Protein AF-A0A285D7D0-F1 (afdb_monomer_lite)

Organism: NCBI:txid1448271

Sequence (70 aa):
MLLKANGGRRKTIERSGVLAETYPSVFVVELDQDENAFERVSYSYADILTQTVQLTFDEDQNGSLALGQQ

Secondary structure (DSSP, 8-state):
-EEEEE-STT-EEEEEEEEEEE-SSEEEEEEPTTT-S-SEEEEEHHHHHTTSEEEE----S---------

Structure (mmCIF, N/CA/C/O backbone):
data_AF-A0A285D7D0-F1
#
_entry.id   AF-A0A285D7D0-F1
#
loop_
_atom_site.group_PDB
_atom_site.id
_atom_site.type_symbol
_atom_site.label_atom_id
_atom_site.label_alt_id
_atom_site.label_comp_id
_atom_site.label_asym_id
_atom_site.label_entity_id
_atom_site.label_seq_id
_atom_site.pdbx_PDB_ins_code
_atom_site.Cartn_x
_atom_site.Cartn_y
_atom_site.Cartn_z
_atom_site.occupancy
_atom_site.B_iso_or_equiv
_atom_site.auth_seq_id
_atom_site.auth_comp_id
_atom_site.auth_asym_id
_atom_site.auth_atom_id
_atom_site.pdbx_PDB_model_num
ATOM 1 N N . MET A 1 1 ? -5.754 1.515 -10.622 1.00 88.88 1 MET A N 1
ATOM 2 C CA . MET A 1 1 ? -5.605 2.081 -9.263 1.00 88.88 1 MET A CA 1
ATOM 3 C C . MET A 1 1 ? -4.232 2.724 -9.160 1.00 88.88 1 MET A C 1
ATOM 5 O O . MET A 1 1 ? -3.246 2.103 -9.550 1.00 88.88 1 MET A O 1
ATOM 9 N N . LEU A 1 2 ? -4.160 3.948 -8.639 1.00 93.00 2 LEU A N 1
ATOM 10 C CA . LEU A 1 2 ? -2.912 4.661 -8.373 1.00 93.00 2 LEU A CA 1
ATOM 11 C C . LEU A 1 2 ? -2.542 4.534 -6.891 1.00 93.00 2 LEU A C 1
ATOM 13 O O . LEU A 1 2 ? -3.378 4.732 -6.009 1.00 93.00 2 LEU A O 1
ATOM 17 N N . LEU A 1 3 ? -1.280 4.223 -6.623 1.00 93.38 3 LEU A N 1
ATOM 18 C CA . LEU A 1 3 ? -0.707 4.101 -5.292 1.00 93.38 3 LEU A CA 1
ATOM 19 C C . LEU A 1 3 ? 0.361 5.167 -5.087 1.00 93.38 3 LEU A C 1
ATOM 21 O O . LEU A 1 3 ? 1.320 5.253 -5.853 1.00 93.38 3 LEU A O 1
ATOM 25 N N . LYS A 1 4 ? 0.234 5.934 -4.007 1.00 94.12 4 LYS A N 1
ATOM 26 C CA . LYS A 1 4 ? 1.206 6.944 -3.592 1.00 94.12 4 LYS A CA 1
ATOM 27 C C . LYS A 1 4 ? 1.762 6.595 -2.222 1.00 94.12 4 LYS A C 1
ATOM 29 O O . LYS A 1 4 ? 0.994 6.473 -1.275 1.00 94.12 4 LYS A O 1
ATOM 34 N N . ALA A 1 5 ? 3.077 6.450 -2.093 1.00 92.31 5 ALA A N 1
ATOM 35 C CA . ALA A 1 5 ? 3.707 6.078 -0.826 1.00 92.31 5 ALA A CA 1
ATOM 36 C C . ALA A 1 5 ? 4.884 6.985 -0.447 1.00 92.31 5 ALA A C 1
ATOM 38 O O . ALA A 1 5 ? 5.598 7.527 -1.299 1.00 92.31 5 ALA A O 1
ATOM 39 N N . ASN A 1 6 ? 5.116 7.125 0.858 1.00 89.19 6 ASN A N 1
ATOM 40 C CA . ASN A 1 6 ? 6.252 7.867 1.400 1.00 89.19 6 ASN A CA 1
ATOM 41 C C . ASN A 1 6 ? 7.508 6.984 1.383 1.00 89.19 6 ASN A C 1
ATOM 43 O O . ASN A 1 6 ? 7.701 6.126 2.237 1.00 89.19 6 ASN A O 1
ATOM 47 N N . GLY A 1 7 ? 8.385 7.208 0.404 1.00 79.94 7 GLY A N 1
ATOM 48 C CA . GLY A 1 7 ? 9.617 6.437 0.209 1.00 79.94 7 GLY A CA 1
ATOM 49 C C . GLY A 1 7 ? 10.816 6.922 1.035 1.00 79.94 7 GLY A C 1
ATOM 50 O O . GLY A 1 7 ? 11.938 6.495 0.772 1.00 79.94 7 GLY A O 1
ATOM 51 N N . GLY A 1 8 ? 10.616 7.856 1.973 1.00 81.44 8 GLY A N 1
ATOM 52 C CA . GLY A 1 8 ? 11.660 8.409 2.842 1.00 81.44 8 GLY A CA 1
ATOM 53 C C . GLY A 1 8 ? 11.632 9.937 2.944 1.00 81.44 8 GLY A C 1
ATOM 54 O O . GLY A 1 8 ? 10.629 10.592 2.655 1.00 81.44 8 GLY A O 1
ATOM 55 N N . ARG A 1 9 ? 12.752 10.544 3.361 1.00 85.12 9 ARG A N 1
ATOM 56 C CA . ARG A 1 9 ? 12.848 12.002 3.548 1.00 85.12 9 ARG A CA 1
ATOM 57 C C . ARG A 1 9 ? 12.719 12.720 2.201 1.00 85.12 9 ARG A C 1
ATOM 59 O O . ARG A 1 9 ? 13.623 12.649 1.376 1.00 85.12 9 ARG A O 1
ATOM 66 N N . ARG A 1 10 ? 11.616 13.456 2.019 1.00 85.69 10 ARG A N 1
ATOM 67 C CA . ARG A 1 10 ? 11.297 14.251 0.813 1.00 85.69 10 ARG A CA 1
ATOM 68 C C . ARG A 1 10 ? 11.152 13.429 -0.477 1.00 85.69 10 ARG A C 1
ATOM 70 O O . ARG A 1 10 ? 11.279 13.998 -1.558 1.00 85.69 10 ARG A O 1
ATOM 77 N N . LYS A 1 11 ? 10.890 12.121 -0.381 1.00 87.25 11 LYS A N 1
ATOM 78 C CA . LYS A 1 11 ? 10.649 11.268 -1.549 1.00 87.25 11 LYS A CA 1
ATOM 79 C C . LYS A 1 11 ? 9.259 10.657 -1.473 1.00 87.25 11 LYS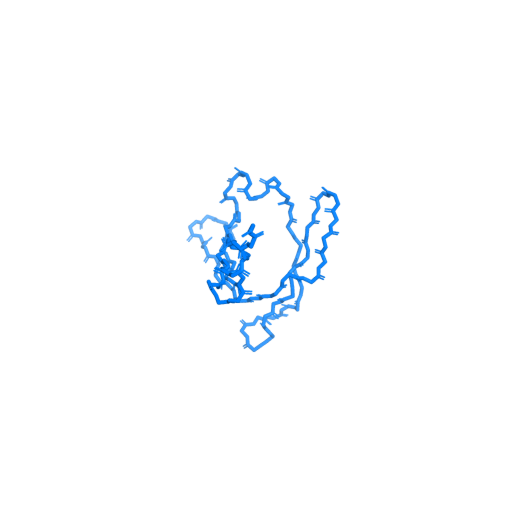 A C 1
ATOM 81 O O . LYS A 1 11 ? 8.955 9.907 -0.549 1.00 87.25 11 LYS A O 1
ATOM 86 N N . THR A 1 12 ? 8.459 10.949 -2.483 1.00 88.94 12 THR A N 1
ATOM 87 C CA . THR A 1 12 ? 7.163 10.317 -2.706 1.00 88.94 12 THR A CA 1
ATOM 88 C C . THR A 1 12 ? 7.268 9.472 -3.963 1.00 88.94 12 THR A C 1
ATOM 90 O O . THR A 1 12 ? 7.905 9.889 -4.931 1.00 88.94 12 THR A O 1
ATOM 93 N N . ILE A 1 13 ? 6.712 8.268 -3.917 1.00 89.56 13 ILE A N 1
ATOM 94 C CA . ILE A 1 13 ? 6.625 7.373 -5.070 1.00 89.56 13 ILE A CA 1
ATOM 95 C C . ILE A 1 13 ? 5.164 7.272 -5.484 1.00 89.56 13 ILE A C 1
ATOM 97 O O . ILE A 1 13 ? 4.299 7.176 -4.616 1.00 89.56 13 ILE A O 1
ATOM 101 N N . GLU A 1 14 ? 4.909 7.304 -6.784 1.00 91.56 14 GLU A N 1
ATOM 102 C CA . GLU A 1 14 ? 3.590 7.104 -7.382 1.00 91.56 14 GLU A CA 1
ATOM 103 C C . GLU A 1 14 ? 3.699 5.948 -8.374 1.00 91.56 14 GLU A C 1
ATOM 105 O O . GLU A 1 14 ? 4.675 5.876 -9.121 1.00 91.56 14 GLU A O 1
ATOM 110 N N . ARG A 1 15 ? 2.761 5.001 -8.304 1.00 91.06 15 ARG A N 1
ATOM 111 C CA . ARG A 1 15 ? 2.761 3.775 -9.110 1.00 91.06 15 ARG A CA 1
ATOM 112 C C . ARG A 1 15 ? 1.357 3.346 -9.478 1.00 91.06 15 ARG A C 1
ATOM 114 O O . ARG A 1 15 ? 0.450 3.440 -8.652 1.00 91.06 15 ARG A O 1
ATOM 121 N N . SER A 1 16 ? 1.209 2.813 -10.678 1.00 91.56 16 SER A N 1
ATOM 122 C CA . SER A 1 16 ? 0.005 2.131 -11.132 1.00 91.56 16 SER A CA 1
ATOM 123 C C . SER A 1 16 ? 0.022 0.656 -10.698 1.00 91.56 16 SER A C 1
ATOM 125 O O . SER A 1 16 ? 1.078 0.029 -10.566 1.00 91.56 16 SER A O 1
ATOM 127 N N . GLY A 1 17 ? -1.156 0.103 -10.408 1.00 91.81 17 GLY A N 1
ATOM 128 C CA . GLY A 1 17 ? -1.292 -1.311 -10.077 1.00 91.81 17 GLY A CA 1
ATOM 129 C C . GLY A 1 17 ? -2.732 -1.764 -9.868 1.00 91.81 17 GLY A C 1
ATOM 130 O O . GLY A 1 17 ? -3.685 -0.980 -9.973 1.00 91.81 17 GLY A O 1
ATOM 131 N N . VAL A 1 18 ? -2.878 -3.046 -9.541 1.00 92.81 18 VAL A N 1
ATOM 132 C CA . VAL A 1 18 ? -4.152 -3.715 -9.253 1.00 92.81 18 VAL A CA 1
ATOM 133 C C . VAL A 1 18 ? -4.097 -4.415 -7.895 1.00 92.81 18 VAL A C 1
ATOM 135 O O . VAL A 1 18 ? -3.063 -4.946 -7.492 1.00 92.81 18 VAL A O 1
ATOM 138 N N . LEU A 1 19 ? -5.210 -4.400 -7.158 1.00 94.00 19 LEU A N 1
ATOM 139 C CA . LEU A 1 19 ? -5.329 -5.140 -5.901 1.00 94.00 19 LEU A CA 1
ATOM 140 C C . LEU A 1 19 ? -5.392 -6.640 -6.217 1.00 94.00 19 LEU A C 1
ATOM 142 O O . LEU A 1 19 ? -6.374 -7.102 -6.791 1.00 94.00 19 LEU A O 1
ATOM 146 N N . ALA A 1 20 ? -4.348 -7.382 -5.853 1.00 95.19 20 ALA A N 1
ATOM 147 C CA . ALA A 1 20 ? -4.228 -8.803 -6.166 1.00 95.19 20 ALA A CA 1
ATOM 148 C C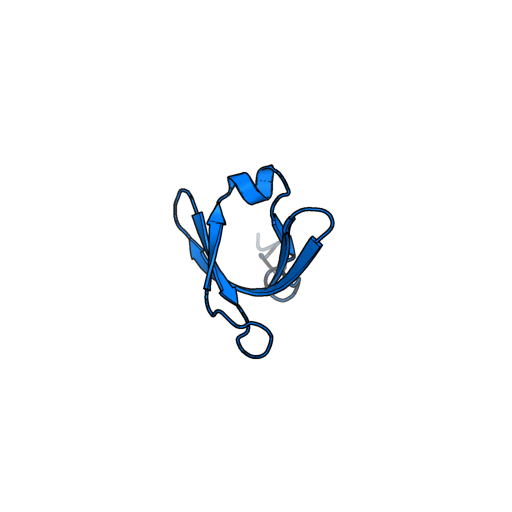 . ALA A 1 20 ? -4.835 -9.681 -5.065 1.00 95.19 20 ALA A C 1
ATOM 150 O O . ALA A 1 20 ? -5.589 -10.609 -5.347 1.00 95.19 20 ALA A O 1
ATOM 151 N N . GLU A 1 21 ? -4.516 -9.388 -3.801 1.00 96.88 21 GLU A N 1
ATOM 152 C CA . GLU A 1 21 ? -4.924 -10.211 -2.659 1.00 96.88 21 GLU A CA 1
ATOM 153 C C . GLU A 1 21 ? -5.199 -9.352 -1.422 1.00 96.88 21 GLU A C 1
ATOM 155 O O . GLU A 1 21 ? -4.566 -8.315 -1.202 1.00 96.88 21 GLU A O 1
ATOM 160 N N . THR A 1 22 ? -6.111 -9.814 -0.566 1.00 97.25 22 THR A N 1
ATOM 161 C CA . THR A 1 22 ? -6.438 -9.165 0.709 1.00 97.25 22 THR A CA 1
ATOM 162 C C . THR A 1 22 ? -6.371 -10.160 1.854 1.00 97.25 22 THR A C 1
ATOM 164 O O . THR A 1 22 ? -6.977 -11.229 1.796 1.00 97.25 22 THR A O 1
ATOM 167 N N . TYR A 1 23 ? -5.702 -9.761 2.929 1.00 97.06 23 TYR A N 1
ATOM 168 C CA . TYR A 1 23 ? -5.582 -10.509 4.173 1.00 97.06 23 TYR A CA 1
ATOM 169 C C . TYR A 1 23 ? -6.040 -9.632 5.348 1.00 97.06 23 TYR A C 1
ATOM 171 O O . TYR A 1 23 ? -6.186 -8.419 5.181 1.00 97.06 23 TYR A O 1
ATOM 179 N N . PRO A 1 24 ? -6.258 -10.191 6.554 1.00 97.69 24 PRO A N 1
ATOM 180 C CA . PRO A 1 24 ? -6.728 -9.409 7.701 1.00 97.69 24 PRO A CA 1
ATOM 181 C C . PRO A 1 24 ? -5.816 -8.243 8.108 1.00 97.69 24 PRO A C 1
ATOM 183 O O . PRO A 1 24 ? -6.308 -7.225 8.583 1.00 97.69 24 PRO A O 1
ATOM 186 N N . SER A 1 25 ? -4.500 -8.366 7.908 1.00 96.75 25 SER A N 1
ATOM 187 C CA . SER A 1 25 ? -3.529 -7.351 8.354 1.00 96.75 25 SER A CA 1
ATOM 188 C C . SER A 1 25 ? -2.869 -6.575 7.216 1.00 96.75 25 SER A C 1
ATOM 190 O O . SER A 1 25 ? -2.350 -5.482 7.443 1.00 96.75 25 SER A O 1
ATOM 192 N N . VAL A 1 26 ? -2.863 -7.133 6.006 1.00 97.62 26 VAL A N 1
ATOM 193 C CA . VAL A 1 26 ? -2.163 -6.584 4.841 1.00 97.62 26 VAL A CA 1
ATOM 194 C C . VAL A 1 26 ? -2.944 -6.848 3.561 1.00 97.62 26 VAL A C 1
ATOM 196 O O . VAL A 1 26 ? -3.778 -7.749 3.503 1.00 97.62 26 VAL A O 1
ATOM 199 N N . PHE A 1 27 ? -2.630 -6.097 2.519 1.00 96.81 27 PHE A N 1
ATOM 200 C CA . PHE A 1 27 ? -3.094 -6.331 1.160 1.00 96.81 27 PHE A CA 1
ATOM 201 C C . PHE A 1 27 ? -1.909 -6.313 0.195 1.00 96.81 27 PHE A C 1
ATOM 203 O O . PHE A 1 27 ? -0.876 -5.701 0.481 1.00 96.81 27 PHE A O 1
ATOM 210 N N . VAL A 1 28 ? -2.058 -7.003 -0.933 1.00 95.88 28 VAL A N 1
ATOM 211 C CA . VAL A 1 28 ? -1.033 -7.138 -1.973 1.00 95.88 28 VAL A CA 1
ATOM 212 C C . VAL A 1 28 ? -1.500 -6.413 -3.226 1.00 95.88 28 VAL A C 1
ATOM 214 O O . VAL A 1 28 ? -2.613 -6.634 -3.703 1.00 95.88 28 VAL A O 1
ATOM 217 N N . VAL A 1 29 ? -0.634 -5.558 -3.760 1.00 94.75 29 VAL A N 1
ATOM 218 C CA . VAL A 1 29 ? -0.822 -4.867 -5.035 1.00 94.75 29 VAL A CA 1
ATOM 219 C C . VAL A 1 29 ? 0.190 -5.418 -6.027 1.00 94.75 29 VAL A C 1
ATOM 221 O O . VAL A 1 29 ? 1.391 -5.443 -5.744 1.00 94.75 29 VAL A O 1
ATOM 224 N N . GLU A 1 30 ? -0.303 -5.853 -7.179 1.00 94.19 30 GLU A N 1
ATOM 225 C CA . GLU A 1 30 ? 0.525 -6.152 -8.342 1.00 94.19 30 GLU A CA 1
ATOM 226 C C . GLU A 1 30 ? 0.738 -4.853 -9.124 1.00 94.19 30 GLU A C 1
ATOM 228 O O . GLU A 1 30 ? -0.219 -4.131 -9.418 1.00 94.19 30 GLU A O 1
ATOM 233 N N . LEU A 1 31 ? 2.002 -4.505 -9.350 1.00 92.50 31 LEU A N 1
ATOM 234 C CA . LEU A 1 31 ? 2.423 -3.258 -9.980 1.00 92.50 31 LEU A CA 1
ATOM 235 C C . LEU A 1 31 ? 2.658 -3.472 -11.471 1.00 92.50 31 LEU A C 1
ATOM 237 O O . LEU A 1 31 ? 3.073 -4.554 -11.885 1.00 92.50 31 LEU A O 1
ATOM 241 N N . ASP A 1 32 ? 2.464 -2.415 -12.255 1.00 86.19 32 ASP A N 1
ATOM 242 C CA . ASP A 1 32 ? 2.817 -2.443 -13.671 1.00 86.19 32 ASP A CA 1
ATOM 243 C C . ASP A 1 32 ? 4.336 -2.645 -13.838 1.00 86.19 32 ASP A C 1
ATOM 245 O O . ASP A 1 32 ? 5.145 -1.868 -13.309 1.00 86.19 32 ASP A O 1
ATOM 249 N N . GLN A 1 33 ? 4.719 -3.722 -14.531 1.00 77.31 33 GLN A N 1
ATO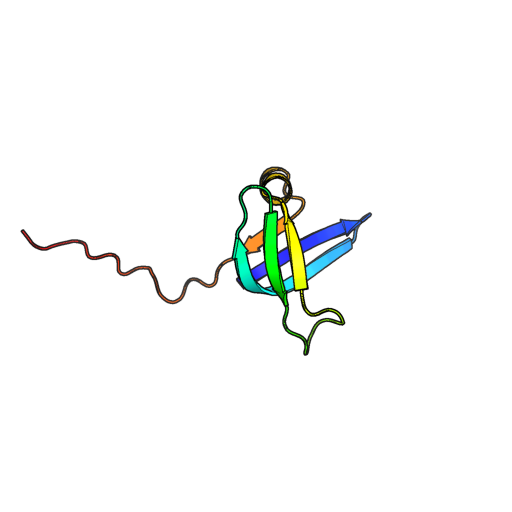M 250 C CA . GLN A 1 33 ? 6.113 -4.122 -14.733 1.00 77.31 33 GLN A CA 1
ATOM 251 C C . GLN A 1 33 ? 6.841 -3.228 -15.741 1.00 77.31 33 GLN A C 1
ATOM 253 O O . GLN A 1 33 ? 8.066 -3.123 -15.667 1.00 77.31 33 GLN A O 1
ATOM 258 N N . ASP A 1 34 ? 6.118 -2.542 -16.631 1.00 74.44 34 ASP A N 1
ATOM 259 C CA . ASP A 1 34 ? 6.733 -1.610 -17.582 1.00 74.44 34 ASP A CA 1
ATOM 260 C C . ASP A 1 34 ? 7.280 -0.360 -16.863 1.00 74.44 34 ASP A C 1
ATOM 262 O O . ASP A 1 34 ? 8.246 0.262 -17.312 1.00 74.44 34 ASP A O 1
ATOM 266 N N . GLU A 1 35 ? 6.716 -0.024 -15.697 1.00 71.00 35 GLU A N 1
ATOM 267 C CA . GLU A 1 35 ? 7.091 1.150 -14.901 1.00 71.00 35 GLU A CA 1
ATOM 268 C C . GLU A 1 35 ? 7.955 0.816 -13.669 1.00 71.00 35 GLU A C 1
ATOM 270 O O . GLU A 1 35 ? 8.560 1.715 -13.073 1.00 71.00 35 GLU A O 1
ATOM 275 N N . ASN A 1 36 ? 8.032 -0.455 -13.246 1.00 73.12 36 ASN A N 1
ATOM 276 C CA . ASN A 1 36 ? 8.587 -0.827 -11.939 1.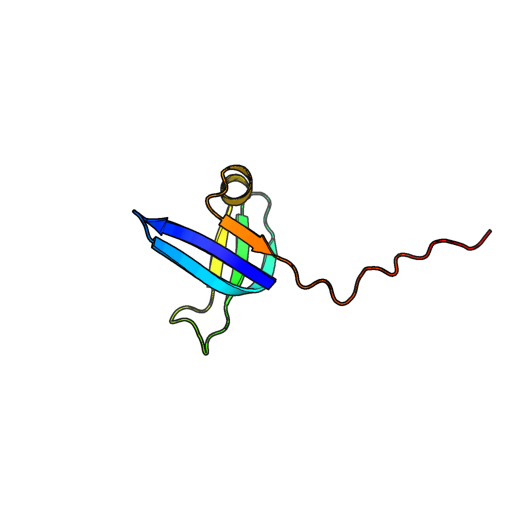00 73.12 36 ASN A CA 1
ATOM 277 C C . ASN A 1 36 ? 9.505 -2.058 -11.982 1.00 73.12 36 ASN A C 1
ATOM 279 O O . ASN A 1 36 ? 9.179 -3.091 -12.545 1.00 73.12 36 ASN A O 1
ATOM 283 N N . ALA A 1 37 ? 10.632 -1.992 -11.262 1.00 70.00 37 ALA A N 1
ATOM 284 C CA . ALA A 1 37 ? 11.607 -3.089 -11.167 1.00 70.00 37 ALA A CA 1
ATOM 285 C C . ALA A 1 37 ? 11.140 -4.299 -10.327 1.00 70.00 37 ALA A C 1
ATOM 287 O O . ALA A 1 37 ? 11.890 -5.259 -10.157 1.00 70.00 37 ALA A O 1
ATOM 288 N N . PHE A 1 38 ? 9.948 -4.234 -9.735 1.00 74.56 38 PHE A N 1
ATOM 289 C CA . PHE A 1 38 ? 9.400 -5.279 -8.880 1.00 74.56 38 PHE A CA 1
ATOM 290 C C . PHE A 1 38 ? 7.894 -5.403 -9.080 1.00 74.56 38 PHE A C 1
ATOM 292 O O . PHE A 1 38 ? 7.181 -4.408 -9.173 1.00 74.56 38 PHE A O 1
ATOM 299 N N . GLU A 1 39 ? 7.445 -6.653 -9.108 1.00 82.50 39 GLU A N 1
ATOM 300 C CA . GLU A 1 39 ? 6.110 -7.052 -9.554 1.00 82.50 39 GLU A CA 1
ATOM 301 C C . GLU A 1 39 ? 5.033 -6.878 -8.476 1.00 82.50 39 GLU A C 1
ATOM 303 O O . GLU A 1 39 ? 3.895 -6.549 -8.788 1.00 82.50 39 GLU A O 1
ATOM 308 N N . ARG A 1 40 ? 5.369 -7.075 -7.192 1.00 91.88 40 ARG A N 1
ATOM 309 C CA . ARG A 1 40 ? 4.390 -7.058 -6.093 1.00 91.88 40 ARG A CA 1
ATOM 310 C C . ARG A 1 40 ? 4.875 -6.285 -4.882 1.00 91.88 40 ARG A C 1
ATOM 312 O O . ARG A 1 40 ? 6.039 -6.367 -4.492 1.00 91.88 40 ARG A O 1
ATOM 319 N N . VAL A 1 41 ? 3.945 -5.579 -4.249 1.00 92.12 41 VAL A N 1
ATOM 320 C CA . VAL A 1 41 ? 4.158 -4.888 -2.974 1.00 92.12 41 VAL A CA 1
ATOM 321 C C . VAL A 1 41 ? 3.016 -5.182 -2.016 1.00 92.12 41 VAL A C 1
ATOM 323 O O . VAL A 1 41 ? 1.864 -5.303 -2.422 1.00 92.12 41 VAL A O 1
ATOM 326 N N . SER A 1 42 ? 3.337 -5.275 -0.729 1.00 95.56 42 SER A N 1
ATOM 327 C CA . SER A 1 42 ? 2.348 -5.442 0.331 1.00 95.56 42 SER A CA 1
ATOM 328 C C . SER A 1 42 ? 2.339 -4.238 1.259 1.00 95.56 42 SER A C 1
ATOM 330 O O . SER A 1 42 ? 3.405 -3.787 1.683 1.00 95.56 42 SER A O 1
ATOM 332 N N . TYR A 1 43 ? 1.149 -3.787 1.635 1.00 95.44 43 TYR A N 1
ATOM 333 C CA . TYR A 1 43 ? 0.949 -2.726 2.617 1.00 95.44 43 TYR A CA 1
ATOM 334 C C . TYR A 1 43 ? -0.053 -3.165 3.678 1.00 95.44 43 TYR A C 1
ATOM 336 O O . TYR A 1 43 ? -0.910 -4.014 3.436 1.00 95.44 43 TYR A O 1
ATOM 344 N N . SER A 1 44 ? 0.060 -2.595 4.871 1.00 97.69 44 SER A N 1
ATOM 345 C CA . SER A 1 44 ? -0.899 -2.799 5.951 1.00 97.69 44 SER A CA 1
ATOM 346 C C . SER A 1 44 ? -2.038 -1.784 5.878 1.00 97.69 44 SER A C 1
ATOM 348 O O . SER A 1 44 ? -1.890 -0.687 5.340 1.00 97.69 44 SER A O 1
ATOM 350 N N . TYR A 1 45 ? -3.180 -2.097 6.488 1.00 96.56 45 TYR A N 1
ATOM 351 C CA . TYR A 1 45 ? -4.258 -1.106 6.627 1.00 96.56 45 TYR A CA 1
ATOM 352 C C . TYR A 1 45 ? -3.842 0.083 7.502 1.00 96.56 45 TYR A C 1
ATOM 354 O O . TYR A 1 45 ? -4.317 1.200 7.299 1.00 96.56 45 TYR A O 1
ATOM 362 N N . ALA A 1 46 ? -2.915 -0.130 8.441 1.00 97.50 46 ALA A N 1
ATOM 363 C CA . ALA A 1 46 ? -2.341 0.949 9.235 1.00 97.50 46 ALA A CA 1
ATOM 364 C C . ALA A 1 46 ? -1.575 1.957 8.361 1.00 97.50 46 ALA A C 1
ATOM 366 O O . ALA A 1 46 ? -1.605 3.149 8.658 1.00 97.50 46 ALA A O 1
ATOM 367 N N . ASP A 1 47 ? -0.954 1.525 7.258 1.00 95.25 47 ASP A N 1
ATOM 368 C CA . ASP A 1 47 ? -0.261 2.430 6.329 1.00 95.25 47 ASP A CA 1
ATOM 369 C C . ASP A 1 47 ? -1.224 3.404 5.641 1.00 95.25 47 ASP A C 1
ATOM 371 O O . ASP A 1 47 ? -0.875 4.569 5.442 1.00 95.25 47 ASP A O 1
ATOM 375 N N . ILE A 1 48 ? -2.451 2.963 5.338 1.00 94.75 48 ILE A N 1
ATOM 376 C CA . ILE A 1 48 ? -3.517 3.839 4.829 1.00 94.75 48 ILE A CA 1
ATOM 377 C C . ILE A 1 48 ? -3.977 4.800 5.927 1.00 94.75 48 ILE A C 1
ATOM 379 O O . ILE A 1 48 ? -4.028 6.012 5.717 1.00 94.75 48 ILE A O 1
ATOM 383 N N . LEU A 1 49 ? -4.272 4.272 7.120 1.00 96.19 49 LEU A N 1
ATOM 384 C CA . LEU A 1 49 ? -4.757 5.073 8.251 1.00 96.19 49 LEU A CA 1
ATOM 385 C C . LEU A 1 49 ? -3.749 6.146 8.690 1.00 96.19 49 LEU A C 1
ATOM 387 O O . LEU A 1 49 ? -4.144 7.230 9.109 1.00 96.19 49 LEU A O 1
ATOM 391 N N . THR A 1 50 ? -2.452 5.858 8.575 1.00 95.12 50 THR A N 1
ATOM 392 C CA . THR A 1 50 ? -1.355 6.784 8.903 1.00 95.12 50 THR A CA 1
ATOM 393 C C . THR A 1 50 ? -0.903 7.638 7.721 1.00 95.12 50 THR A C 1
ATOM 395 O O . THR A 1 50 ? 0.048 8.404 7.861 1.00 95.12 50 THR A O 1
ATOM 398 N N . GLN A 1 51 ? -1.567 7.531 6.562 1.00 92.56 51 GLN A N 1
ATOM 399 C CA . GLN A 1 51 ? -1.228 8.261 5.333 1.00 92.56 51 GLN A CA 1
ATOM 400 C C . GLN A 1 51 ? 0.207 8.004 4.839 1.00 92.56 51 GLN A C 1
ATOM 402 O O . GLN A 1 51 ? 0.767 8.789 4.069 1.00 92.56 51 GLN A O 1
ATOM 407 N N . THR A 1 52 ? 0.807 6.889 5.260 1.00 93.50 52 THR A N 1
ATOM 408 C CA . THR A 1 5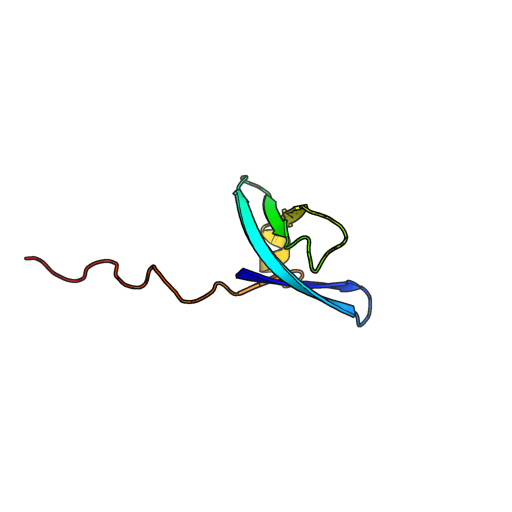2 ? 2.073 6.387 4.714 1.00 93.50 52 THR A CA 1
ATOM 409 C C . THR A 1 52 ? 1.877 5.934 3.266 1.00 93.50 52 THR A C 1
ATOM 411 O O . THR A 1 52 ? 2.786 6.079 2.443 1.00 93.50 52 THR A O 1
ATOM 414 N N . VAL A 1 53 ? 0.667 5.455 2.958 1.00 94.25 53 VAL A N 1
ATOM 415 C CA . VAL A 1 53 ? 0.185 5.087 1.626 1.00 94.25 53 VAL A CA 1
ATOM 416 C C . VAL A 1 53 ? -1.173 5.731 1.372 1.00 94.25 53 VAL A C 1
ATOM 418 O O . VAL A 1 53 ? -2.022 5.797 2.258 1.00 94.25 53 VAL A O 1
ATOM 421 N N . GLN A 1 54 ? -1.394 6.171 0.140 1.00 94.88 54 GLN A N 1
ATOM 422 C CA . GLN A 1 54 ? -2.680 6.634 -0.364 1.00 94.88 54 GLN A CA 1
ATOM 423 C C . GLN A 1 54 ? -3.030 5.836 -1.619 1.00 94.88 54 GLN A C 1
ATOM 425 O O . GLN A 1 54 ? -2.167 5.597 -2.466 1.00 94.88 54 GLN A O 1
ATOM 430 N N . LEU A 1 55 ? -4.292 5.425 -1.717 1.00 93.50 55 LEU A N 1
ATOM 431 C CA . LEU A 1 55 ? -4.837 4.713 -2.868 1.00 93.50 55 LEU A CA 1
ATOM 432 C C . LEU A 1 55 ? -5.872 5.600 -3.555 1.00 93.50 55 LEU A C 1
ATOM 434 O O . LEU A 1 55 ? -6.731 6.184 -2.894 1.00 93.50 55 LEU A O 1
ATOM 438 N N . THR A 1 56 ? -5.808 5.668 -4.877 1.00 94.12 56 THR A N 1
ATOM 439 C CA . THR A 1 56 ? -6.830 6.286 -5.718 1.00 94.12 56 THR A CA 1
ATOM 440 C C . THR A 1 56 ? -7.358 5.219 -6.663 1.00 94.12 56 THR A C 1
ATOM 442 O O . THR A 1 56 ? -6.611 4.649 -7.460 1.00 94.12 56 THR A O 1
ATOM 445 N N . PHE A 1 57 ? -8.640 4.902 -6.531 1.00 89.56 57 PHE A N 1
ATOM 446 C CA . PHE A 1 57 ? -9.321 3.958 -7.406 1.00 89.56 57 PHE A CA 1
ATOM 447 C C . PHE A 1 57 ? -9.825 4.706 -8.639 1.00 89.56 57 PHE A C 1
ATOM 449 O O . PHE A 1 57 ? -10.315 5.826 -8.511 1.00 89.56 57 PHE A O 1
ATOM 456 N N . ASP A 1 58 ? -9.680 4.103 -9.815 1.00 85.25 58 ASP A N 1
ATOM 457 C CA . ASP A 1 58 ? -10.265 4.639 -11.041 1.00 85.25 58 ASP A CA 1
ATOM 458 C C . ASP A 1 58 ? -11.797 4.580 -10.918 1.00 85.25 58 ASP A C 1
ATOM 460 O O . ASP A 1 58 ? -12.346 3.558 -10.506 1.00 85.25 58 ASP A O 1
ATOM 464 N N . GLU A 1 59 ? -12.494 5.674 -11.231 1.00 74.12 59 GLU A N 1
ATOM 465 C CA . GLU A 1 59 ? -13.950 5.801 -11.031 1.00 74.12 59 GLU A CA 1
ATOM 466 C C . GLU A 1 59 ? -14.806 5.036 -12.058 1.00 74.12 59 GLU A C 1
ATOM 468 O O . GLU A 1 59 ? -16.029 5.180 -12.086 1.00 74.12 59 GLU A O 1
ATOM 473 N N . ASP A 1 60 ? -14.211 4.166 -12.870 1.00 66.00 60 ASP A N 1
ATOM 474 C CA . ASP A 1 60 ? -14.937 3.454 -13.912 1.00 66.00 60 ASP A CA 1
ATOM 475 C C . ASP A 1 60 ? -15.311 2.025 -13.478 1.00 66.00 60 ASP A C 1
ATOM 477 O O . ASP A 1 60 ? -14.455 1.168 -13.262 1.00 66.00 60 ASP A O 1
ATOM 481 N N . GLN A 1 61 ? -16.632 1.788 -13.438 1.00 57.81 61 GLN A N 1
ATOM 482 C CA . GLN A 1 61 ? -17.348 0.502 -13.339 1.00 57.81 61 GLN A CA 1
ATOM 483 C C . GLN A 1 61 ? -17.795 -0.021 -11.953 1.00 57.81 61 GLN A C 1
ATOM 485 O O . GLN A 1 61 ? -17.754 -1.226 -11.727 1.00 57.81 61 GLN A O 1
ATOM 490 N N . ASN A 1 62 ? -18.339 0.812 -11.047 1.00 53.06 62 ASN A N 1
ATOM 491 C CA . ASN A 1 62 ? -19.335 0.286 -10.077 1.00 53.06 62 ASN A CA 1
ATOM 492 C C . ASN A 1 62 ? -20.368 1.288 -9.508 1.00 53.06 62 ASN A C 1
ATOM 494 O O . ASN A 1 62 ? -21.009 1.016 -8.494 1.00 53.06 62 ASN A O 1
ATOM 498 N N . GLY A 1 63 ? -20.589 2.428 -10.169 1.00 52.66 63 GLY A N 1
ATOM 499 C CA . GLY A 1 63 ? -21.613 3.417 -9.790 1.00 52.66 63 GLY A CA 1
ATOM 500 C C . GLY A 1 63 ? -23.056 3.077 -10.203 1.00 52.66 63 GLY A C 1
ATOM 501 O O . GLY A 1 63 ? -23.905 3.961 -10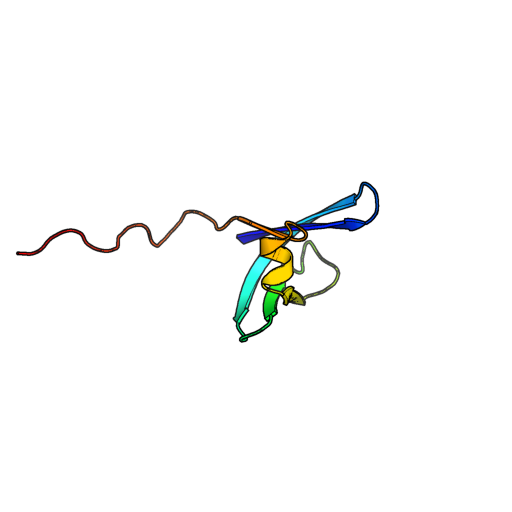.189 1.00 52.66 63 GLY A O 1
ATOM 502 N N . SER A 1 64 ? -23.352 1.828 -10.585 1.00 52.16 64 SER A N 1
ATOM 503 C CA . SER A 1 64 ? -24.712 1.343 -10.879 1.00 52.16 64 SER A CA 1
ATOM 504 C C . SER A 1 64 ? -25.088 0.202 -9.930 1.00 52.16 64 SER A C 1
ATOM 506 O O . SER A 1 64 ? -25.319 -0.937 -10.329 1.00 52.16 64 SER A O 1
ATOM 508 N N . LEU A 1 65 ? -25.123 0.491 -8.629 1.00 55.19 65 LEU A N 1
ATOM 509 C CA . LEU A 1 65 ? -25.892 -0.324 -7.692 1.00 55.19 65 LEU A CA 1
ATOM 510 C C . LEU A 1 65 ? -27.323 0.216 -7.714 1.00 55.19 65 LEU A C 1
ATOM 512 O O . LEU A 1 65 ? -27.627 1.250 -7.125 1.00 55.19 65 LEU A O 1
ATOM 516 N N . ALA A 1 66 ? -28.147 -0.473 -8.502 1.00 54.91 66 ALA A N 1
ATOM 517 C CA . ALA A 1 66 ? -29.561 -0.247 -8.771 1.00 54.91 66 ALA A CA 1
ATOM 518 C C . ALA A 1 66 ? -30.335 0.448 -7.632 1.00 54.91 66 ALA A C 1
ATOM 520 O O . ALA A 1 66 ? -30.658 -0.164 -6.613 1.00 54.91 66 ALA A O 1
ATOM 521 N N . LEU A 1 67 ? -30.729 1.702 -7.862 1.00 51.41 67 LEU A N 1
ATOM 522 C CA . LEU A 1 67 ? -31.877 2.294 -7.185 1.00 51.41 67 LEU A CA 1
ATOM 523 C C . LEU A 1 67 ? -33.118 2.072 -8.049 1.00 51.41 67 LEU A C 1
ATOM 525 O O . LEU A 1 67 ? -33.300 2.725 -9.073 1.00 51.41 67 LEU A O 1
ATOM 529 N N . GLY A 1 68 ? -33.976 1.170 -7.577 1.00 52.62 68 GLY A N 1
ATOM 530 C CA . GLY A 1 68 ? -35.389 1.131 -7.934 1.00 52.62 68 GLY A CA 1
ATOM 531 C C . GLY A 1 68 ? -35.817 -0.132 -8.663 1.00 52.62 68 GLY A C 1
ATOM 532 O O . GLY A 1 68 ? -35.615 -0.223 -9.865 1.00 52.62 68 GLY A O 1
ATOM 533 N N . GLN A 1 69 ? -36.483 -1.038 -7.939 1.00 43.53 69 GLN A N 1
ATOM 534 C CA . GLN A 1 69 ? -37.801 -1.559 -8.324 1.00 43.53 69 GLN A CA 1
ATOM 535 C C . GLN A 1 69 ? -38.601 -1.851 -7.044 1.00 43.53 69 GLN A C 1
ATOM 537 O O . GLN A 1 69 ? -38.225 -2.717 -6.253 1.00 43.53 69 GLN A O 1
ATOM 542 N N . GLN A 1 70 ? -39.674 -1.086 -6.848 1.00 47.62 70 GLN A N 1
ATOM 543 C CA . GLN A 1 70 ? -40.853 -1.454 -6.069 1.00 47.62 70 GLN A CA 1
ATOM 544 C C . GLN A 1 70 ? -42.032 -1.439 -7.041 1.00 47.62 70 GLN A C 1
ATOM 546 O O . GLN A 1 70 ? -42.006 -0.569 -7.944 1.00 47.62 70 GLN A O 1
#

Radius of gyration: 15.0 Å; chains: 1; bounding box: 54×25×27 Å

InterPro domains:
  IPR009366 Protein Veg [PF06257] (3-56)
  IPR009366 Protein Veg [PIRSF037257] (2-61)
  IPR009366 Protein Veg [PTHR40026] (2-62)

pLDDT: mean 84.43, std 15.19, range [43.53, 97.69]

Foldseek 3Di:
DKKWADPDDVDIDIFDWDFDADDPFKTKTQTDVVPDPDGIDIDGPVCCVVVRMDDDDDPPPDPCPDDDDD